Protein AF-A0A939ZEH3-F1 (afdb_monomer_lite)

Structure (mmCIF, N/CA/C/O backbone):
data_AF-A0A939ZEH3-F1
#
_entry.id   AF-A0A939ZEH3-F1
#
loop_
_atom_site.group_PDB
_atom_site.id
_atom_site.type_symbol
_atom_site.label_atom_id
_atom_site.label_alt_id
_atom_site.label_comp_id
_atom_site.label_asym_id
_atom_site.label_entity_id
_atom_site.label_seq_id
_atom_site.pdbx_PDB_ins_code
_atom_site.Cartn_x
_atom_site.Cartn_y
_atom_site.Cartn_z
_atom_site.occupancy
_atom_site.B_iso_or_equiv
_atom_site.auth_seq_id
_atom_site.auth_comp_id
_atom_site.auth_asym_id
_atom_site.auth_atom_id
_atom_site.pdbx_PDB_model_num
ATOM 1 N N . MET A 1 1 ? 41.934 -4.213 -65.163 1.00 42.97 1 MET A N 1
ATOM 2 C CA . MET A 1 1 ? 42.102 -3.351 -63.973 1.00 42.97 1 MET A CA 1
ATOM 3 C C . MET A 1 1 ? 40.749 -3.284 -63.272 1.00 42.97 1 MET A C 1
ATOM 5 O O . MET A 1 1 ? 39.891 -2.511 -63.669 1.00 42.97 1 MET A O 1
ATOM 9 N N . THR A 1 2 ? 40.504 -4.203 -62.340 1.00 50.06 2 THR A N 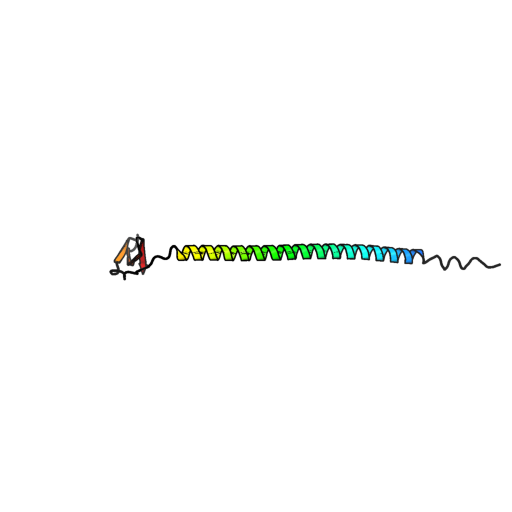1
ATOM 10 C CA . THR A 1 2 ? 39.184 -4.502 -61.755 1.00 50.06 2 THR A CA 1
ATOM 11 C C . THR A 1 2 ? 39.299 -4.454 -60.237 1.00 50.06 2 THR A C 1
ATOM 13 O O . THR A 1 2 ? 39.577 -5.458 -59.596 1.00 50.06 2 THR A O 1
ATOM 16 N N . VAL A 1 3 ? 39.127 -3.263 -59.664 1.00 57.97 3 VAL A N 1
ATOM 17 C CA . VAL A 1 3 ? 39.079 -3.052 -58.209 1.00 57.97 3 VAL A CA 1
ATOM 18 C C . VAL A 1 3 ? 38.045 -1.963 -57.921 1.00 57.97 3 VAL A C 1
ATOM 20 O O . VAL A 1 3 ? 38.432 -0.834 -57.665 1.00 57.97 3 VAL A O 1
ATOM 23 N N . LYS A 1 4 ? 36.739 -2.249 -58.059 1.00 57.81 4 LYS A N 1
ATOM 24 C CA . LYS A 1 4 ? 35.650 -1.333 -57.628 1.00 57.81 4 LYS A CA 1
ATOM 25 C C . LYS A 1 4 ? 34.324 -2.030 -57.260 1.00 57.81 4 LYS A C 1
ATOM 27 O O . LYS A 1 4 ? 33.271 -1.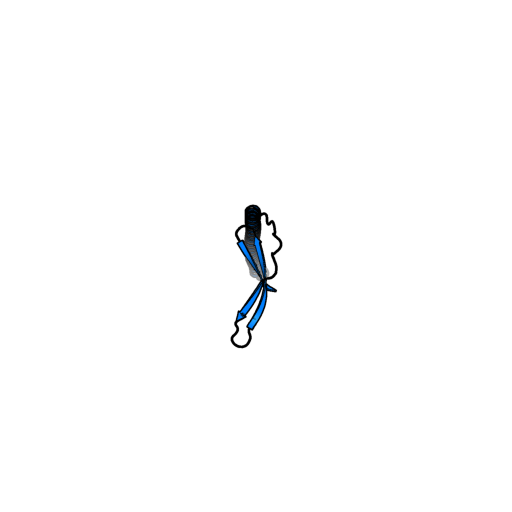415 -57.373 1.00 57.81 4 LYS A O 1
ATOM 32 N N . THR A 1 5 ? 34.335 -3.294 -56.827 1.00 58.56 5 THR A N 1
ATOM 33 C CA . THR A 1 5 ? 33.067 -4.013 -56.544 1.00 58.56 5 THR A CA 1
ATOM 34 C C . THR A 1 5 ? 32.948 -4.560 -55.119 1.00 58.56 5 THR A C 1
ATOM 36 O O . THR A 1 5 ? 31.861 -4.964 -54.724 1.00 58.56 5 THR A O 1
ATOM 39 N N . TYR A 1 6 ? 34.009 -4.524 -54.308 1.00 55.19 6 TYR A N 1
ATOM 40 C CA . TYR A 1 6 ? 33.976 -5.087 -52.950 1.00 55.19 6 TYR A CA 1
ATOM 41 C C . TYR A 1 6 ? 33.487 -4.114 -51.865 1.00 55.19 6 TYR A C 1
ATOM 43 O O . TYR A 1 6 ? 32.969 -4.567 -50.849 1.00 55.19 6 TYR A O 1
ATOM 51 N N . ASP A 1 7 ? 33.550 -2.798 -52.088 1.00 56.66 7 ASP A N 1
ATOM 52 C CA . ASP A 1 7 ? 33.141 -1.820 -51.064 1.00 56.66 7 ASP A CA 1
ATOM 53 C C . ASP A 1 7 ? 31.620 -1.712 -50.895 1.00 56.66 7 ASP A C 1
ATOM 55 O O . ASP A 1 7 ? 31.136 -1.335 -49.831 1.00 56.66 7 ASP A O 1
ATOM 59 N N . LYS A 1 8 ? 30.839 -2.070 -51.922 1.00 54.94 8 LYS A N 1
ATOM 60 C CA . LYS A 1 8 ? 29.379 -1.906 -51.888 1.00 54.94 8 LYS A CA 1
ATOM 61 C C . LYS A 1 8 ? 28.667 -3.014 -51.101 1.00 54.94 8 LYS A C 1
ATOM 63 O O . LYS A 1 8 ? 27.621 -2.765 -50.526 1.00 54.94 8 LYS A O 1
ATOM 68 N N . PHE A 1 9 ? 29.257 -4.208 -51.010 1.00 54.47 9 PHE A N 1
ATOM 69 C CA . PHE A 1 9 ? 28.637 -5.354 -50.328 1.00 54.47 9 PHE A CA 1
ATOM 70 C C . PHE A 1 9 ? 28.845 -5.348 -48.805 1.00 54.47 9 PHE A C 1
ATOM 72 O O . PHE A 1 9 ? 28.049 -5.919 -48.068 1.00 54.47 9 PHE A O 1
ATOM 79 N N . ILE A 1 10 ? 29.902 -4.691 -48.315 1.00 58.53 10 ILE A N 1
ATOM 80 C CA . ILE A 1 10 ? 30.179 -4.576 -46.872 1.00 58.53 10 ILE A CA 1
ATOM 81 C C . ILE A 1 10 ? 29.383 -3.424 -46.230 1.00 58.53 10 ILE A C 1
ATOM 83 O O . ILE A 1 10 ? 29.210 -3.400 -45.011 1.00 58.53 10 ILE A O 1
ATOM 87 N N . ASN A 1 11 ? 28.874 -2.480 -47.027 1.00 57.66 11 ASN A N 1
ATOM 88 C CA . ASN A 1 11 ? 28.342 -1.216 -46.517 1.00 57.66 11 ASN A CA 1
ATOM 89 C C . ASN A 1 11 ? 26.806 -1.128 -46.441 1.00 57.66 11 ASN A C 1
ATOM 91 O O . ASN A 1 11 ? 26.312 -0.211 -45.795 1.00 57.66 11 ASN A O 1
ATOM 95 N N . ASP A 1 12 ? 26.054 -2.062 -47.035 1.00 64.06 12 ASP A N 1
ATOM 96 C CA . ASP A 1 12 ? 24.583 -1.949 -47.101 1.00 64.06 12 ASP A CA 1
ATOM 97 C C . ASP A 1 12 ? 23.856 -2.350 -45.796 1.00 64.06 12 ASP A C 1
ATOM 99 O O . ASP A 1 12 ? 22.813 -1.783 -45.497 1.00 64.06 12 ASP A O 1
ATOM 103 N N . ASN A 1 13 ? 24.428 -3.212 -44.939 1.00 65.62 13 ASN A N 1
ATOM 104 C CA . ASN A 1 13 ? 23.734 -3.702 -43.723 1.00 65.62 13 ASN A CA 1
ATOM 105 C C . ASN A 1 13 ? 24.344 -3.219 -42.391 1.00 65.62 13 ASN A C 1
ATOM 107 O O . ASN A 1 13 ? 23.830 -3.511 -41.307 1.00 65.62 13 ASN A O 1
ATOM 111 N N . ARG A 1 14 ? 25.464 -2.485 -42.434 1.00 64.06 14 ARG A N 1
ATOM 112 C CA . ARG A 1 14 ? 26.151 -1.999 -41.220 1.00 64.06 14 ARG A CA 1
ATOM 113 C C . ARG A 1 14 ? 25.362 -0.915 -40.483 1.00 64.06 14 ARG A C 1
ATOM 115 O O . ARG A 1 14 ? 25.462 -0.821 -39.265 1.00 64.06 14 ARG A O 1
ATOM 122 N N . GLY A 1 15 ? 24.588 -0.109 -41.211 1.00 62.69 15 GLY A N 1
ATOM 123 C CA . GLY A 1 15 ? 23.726 0.917 -40.621 1.00 62.69 15 GLY A CA 1
ATOM 124 C C . GLY A 1 15 ? 22.499 0.325 -39.927 1.00 62.69 15 GLY A C 1
ATOM 125 O O . GLY A 1 15 ? 22.183 0.718 -38.811 1.00 62.69 15 GLY A O 1
ATOM 126 N N . GLU A 1 16 ? 21.854 -0.663 -40.550 1.00 74.38 16 GLU A N 1
ATOM 127 C CA . GLU A 1 16 ? 20.654 -1.330 -40.024 1.00 74.38 16 GLU A CA 1
ATOM 128 C C . GLU A 1 16 ? 20.944 -2.114 -38.734 1.00 74.38 16 GLU A C 1
ATOM 130 O O . GLU A 1 16 ? 20.258 -1.937 -37.730 1.00 74.38 16 GLU A O 1
ATOM 135 N N . THR A 1 17 ? 22.034 -2.885 -38.715 1.00 80.56 17 THR A N 1
ATOM 136 C CA . THR A 1 17 ? 22.457 -3.655 -37.529 1.00 80.56 17 THR A CA 1
ATOM 137 C C . THR A 1 17 ? 22.880 -2.769 -36.354 1.00 80.56 17 THR A C 1
ATOM 139 O O . THR A 1 17 ? 22.602 -3.094 -35.202 1.00 80.56 17 THR A O 1
ATOM 142 N N . LEU A 1 18 ? 23.518 -1.621 -36.612 1.00 84.06 18 LEU A N 1
ATOM 143 C CA . LEU A 1 18 ? 23.874 -0.666 -35.557 1.00 84.06 18 LEU A CA 1
ATOM 144 C C . LEU A 1 18 ? 22.620 -0.025 -34.947 1.00 84.06 18 LEU A C 1
ATOM 146 O O . LEU A 1 18 ? 22.515 0.078 -33.724 1.00 84.06 18 LEU A O 1
ATOM 150 N N . VAL A 1 19 ? 21.658 0.365 -35.787 1.00 88.19 19 VAL A N 1
ATOM 151 C CA . VAL A 1 19 ? 20.384 0.947 -35.339 1.00 88.19 19 VAL A CA 1
ATOM 152 C C . VAL A 1 19 ? 19.583 -0.056 -34.509 1.00 88.19 19 VAL A C 1
ATOM 154 O O . VAL A 1 19 ? 19.083 0.313 -33.449 1.00 88.19 19 VAL A O 1
ATOM 157 N N . GLU A 1 20 ? 19.510 -1.319 -34.926 1.00 87.06 20 GLU A N 1
ATOM 158 C CA . GLU A 1 20 ? 18.818 -2.370 -34.171 1.00 87.06 20 GLU A CA 1
ATOM 159 C C . GLU A 1 20 ? 19.400 -2.538 -32.759 1.00 87.06 20 GLU A C 1
ATOM 161 O O . GLU A 1 20 ? 18.660 -2.540 -31.773 1.00 87.06 20 GLU A O 1
ATOM 166 N N . VAL A 1 21 ? 20.731 -2.582 -32.640 1.00 90.69 21 VAL A N 1
ATOM 167 C CA . VAL A 1 21 ? 21.413 -2.687 -31.341 1.00 90.69 21 VAL A CA 1
ATOM 168 C C . VAL A 1 21 ? 21.139 -1.462 -30.467 1.00 90.69 21 VAL A C 1
ATOM 170 O O . VAL A 1 21 ? 20.895 -1.606 -29.267 1.00 90.69 21 VAL A O 1
ATOM 173 N N . MET A 1 22 ? 21.128 -0.258 -31.046 1.00 92.88 22 MET A N 1
ATOM 174 C CA . MET A 1 22 ? 20.788 0.961 -30.306 1.00 92.88 22 MET A CA 1
ATOM 175 C C . MET A 1 22 ? 19.344 0.938 -29.798 1.00 92.88 22 MET A C 1
ATOM 177 O O . MET A 1 22 ? 19.100 1.259 -28.634 1.00 92.88 22 MET A O 1
ATOM 181 N N . VAL A 1 23 ? 18.392 0.531 -30.641 1.00 94.00 23 VAL A N 1
ATOM 182 C CA . VAL A 1 23 ? 16.976 0.425 -30.260 1.00 94.00 23 VAL A CA 1
ATOM 183 C C . VAL A 1 23 ? 16.798 -0.616 -29.158 1.00 94.00 23 VAL A C 1
ATOM 185 O O . VAL A 1 23 ? 16.144 -0.327 -28.155 1.00 94.00 23 VAL A O 1
ATOM 188 N N . ALA A 1 24 ? 17.434 -1.782 -29.282 1.00 93.69 24 ALA A N 1
ATOM 189 C CA . ALA A 1 24 ? 17.403 -2.816 -28.253 1.00 93.69 24 ALA A CA 1
ATOM 190 C C . ALA A 1 24 ? 17.922 -2.295 -26.902 1.00 93.69 24 ALA A C 1
ATOM 192 O O . ALA A 1 24 ? 17.322 -2.566 -25.862 1.00 93.69 24 ALA A O 1
ATOM 193 N N . PHE A 1 25 ? 18.986 -1.487 -26.909 1.00 95.25 25 PHE A N 1
ATOM 194 C CA . PHE A 1 25 ? 19.544 -0.899 -25.690 1.00 95.25 25 PHE A CA 1
ATOM 195 C C . PHE A 1 25 ? 18.617 0.141 -25.049 1.00 95.25 25 PHE A C 1
ATOM 197 O O . PHE A 1 25 ? 18.470 0.168 -23.826 1.00 95.25 25 PHE A O 1
ATOM 204 N N . ILE A 1 26 ? 17.960 0.975 -25.859 1.00 95.94 26 ILE A N 1
ATOM 205 C CA . ILE A 1 26 ? 16.988 1.964 -25.373 1.00 95.94 26 ILE A CA 1
ATOM 206 C C . ILE A 1 26 ? 15.784 1.258 -24.746 1.00 95.94 26 ILE A C 1
ATOM 208 O O . ILE A 1 26 ? 15.379 1.601 -23.635 1.00 95.94 26 ILE A O 1
ATOM 212 N N . VAL A 1 27 ? 15.241 0.239 -25.418 1.00 96.12 27 VAL A N 1
ATOM 213 C CA . VAL A 1 27 ? 14.127 -0.559 -24.887 1.00 96.12 27 VAL A CA 1
ATOM 214 C C . VAL A 1 27 ? 14.537 -1.241 -23.583 1.00 96.12 27 VAL A C 1
ATOM 216 O O . VAL A 1 27 ? 13.792 -1.184 -22.606 1.00 96.12 27 VAL A O 1
ATOM 219 N N . LEU A 1 28 ? 15.745 -1.809 -23.523 1.00 95.81 28 LEU A N 1
ATOM 220 C CA . LEU A 1 28 ? 16.275 -2.414 -22.302 1.00 95.81 28 LEU A CA 1
ATOM 221 C C . LEU A 1 28 ? 16.359 -1.399 -21.153 1.00 95.81 28 LEU A C 1
ATOM 223 O O . LEU A 1 28 ? 15.907 -1.695 -20.048 1.00 95.81 28 LEU A O 1
ATOM 227 N N . MET A 1 29 ? 16.881 -0.194 -21.400 1.00 96.06 29 MET A N 1
ATOM 228 C CA . MET A 1 29 ? 16.951 0.860 -20.381 1.00 96.06 29 MET A CA 1
ATOM 229 C C . MET A 1 29 ? 15.566 1.272 -19.873 1.00 96.06 29 MET A C 1
ATOM 231 O O . MET A 1 29 ? 15.387 1.441 -18.666 1.00 96.06 29 MET A O 1
ATOM 235 N N . ILE A 1 30 ? 14.580 1.389 -20.765 1.00 96.25 30 ILE A N 1
ATOM 236 C CA . ILE A 1 30 ? 13.197 1.706 -20.384 1.00 96.25 30 ILE A CA 1
ATOM 237 C C . ILE A 1 30 ? 12.625 0.601 -19.490 1.00 96.25 30 ILE A C 1
ATOM 239 O O . ILE A 1 30 ? 12.053 0.900 -18.441 1.00 96.25 30 ILE A O 1
ATOM 243 N N . VAL A 1 31 ? 12.822 -0.670 -19.853 1.00 96.50 31 VAL A N 1
ATOM 244 C CA . VAL A 1 31 ? 12.350 -1.813 -19.054 1.00 96.50 31 VAL A CA 1
ATOM 245 C C . VAL A 1 31 ? 13.003 -1.828 -17.671 1.00 96.50 31 VAL A C 1
ATOM 247 O O . VAL A 1 31 ? 12.306 -2.009 -16.673 1.00 96.50 31 VAL A O 1
ATOM 250 N N . VAL A 1 32 ? 14.313 -1.581 -17.581 1.00 96.12 32 VAL A N 1
ATOM 251 C CA . VAL A 1 32 ? 15.029 -1.507 -16.294 1.00 96.12 32 VAL A CA 1
ATOM 252 C C . VAL A 1 32 ? 14.500 -0.359 -15.428 1.00 96.12 32 VAL A C 1
ATOM 254 O O . VAL A 1 32 ? 14.279 -0.542 -14.227 1.00 96.12 32 VAL A O 1
ATOM 257 N N . ALA A 1 33 ? 14.243 0.809 -16.022 1.00 95.50 33 ALA A N 1
ATOM 258 C CA . ALA A 1 33 ? 13.675 1.951 -15.308 1.00 95.50 33 ALA A CA 1
ATOM 259 C C . ALA A 1 33 ? 12.260 1.652 -14.785 1.00 95.50 33 ALA A C 1
ATOM 261 O O . ALA A 1 33 ? 11.957 1.945 -13.627 1.00 95.50 33 ALA A O 1
ATOM 262 N N . MET A 1 34 ? 11.417 1.008 -15.601 1.00 95.31 34 MET A N 1
ATOM 263 C CA . MET A 1 34 ? 10.078 0.572 -15.192 1.00 95.31 34 MET A CA 1
ATOM 264 C C . MET A 1 34 ? 10.132 -0.445 -14.051 1.00 95.31 34 MET A C 1
ATOM 266 O O . MET A 1 34 ? 9.409 -0.289 -13.068 1.00 95.31 34 MET A O 1
ATOM 270 N N . PHE A 1 35 ? 11.016 -1.444 -14.138 1.00 95.19 35 PHE A N 1
ATOM 271 C CA . PHE A 1 35 ? 11.211 -2.424 -13.066 1.00 95.19 35 PHE A CA 1
ATOM 272 C C . PHE A 1 35 ? 11.635 -1.755 -11.760 1.00 95.19 35 PHE A C 1
ATOM 274 O O . PHE A 1 35 ? 11.046 -2.028 -10.718 1.00 95.19 35 PHE A O 1
ATOM 281 N N . THR A 1 36 ? 12.596 -0.833 -11.826 1.00 92.31 36 THR A N 1
ATOM 282 C CA . THR A 1 36 ? 13.081 -0.094 -10.651 1.00 92.31 36 THR A CA 1
ATOM 283 C C . THR A 1 36 ? 11.968 0.748 -10.016 1.00 92.31 36 THR A C 1
ATOM 285 O O . THR A 1 36 ? 11.810 0.771 -8.794 1.00 92.31 36 THR A O 1
ATOM 288 N N . GLY A 1 37 ? 11.149 1.417 -10.834 1.00 89.06 37 GLY A N 1
ATOM 289 C CA . GLY A 1 37 ? 9.982 2.158 -10.353 1.00 89.06 37 GLY A CA 1
ATOM 290 C C . GLY A 1 37 ? 8.951 1.250 -9.677 1.00 89.06 37 GLY A C 1
ATOM 291 O O . GLY A 1 37 ? 8.485 1.555 -8.578 1.00 89.06 37 GLY A O 1
ATOM 292 N N . ALA A 1 38 ? 8.646 0.105 -10.292 1.00 91.12 38 ALA A N 1
ATOM 293 C CA . ALA A 1 38 ? 7.692 -0.867 -9.766 1.00 91.12 38 ALA A CA 1
ATOM 294 C C . ALA A 1 38 ? 8.151 -1.474 -8.431 1.00 91.12 38 ALA A C 1
ATOM 296 O O . ALA A 1 38 ? 7.350 -1.568 -7.500 1.00 91.12 38 ALA A O 1
ATOM 297 N N . THR A 1 39 ? 9.433 -1.833 -8.299 1.00 90.69 39 THR A N 1
ATOM 298 C CA . THR A 1 39 ? 9.981 -2.370 -7.042 1.00 90.69 39 THR A CA 1
ATOM 299 C C . THR A 1 39 ? 9.935 -1.341 -5.920 1.00 90.69 39 THR A C 1
ATOM 301 O O . THR A 1 39 ? 9.572 -1.681 -4.796 1.00 90.69 39 THR A O 1
ATOM 304 N N . ASN A 1 40 ? 10.246 -0.077 -6.217 1.00 88.12 40 ASN A N 1
ATOM 305 C CA . ASN A 1 40 ? 10.210 0.993 -5.220 1.00 88.12 40 ASN A CA 1
ATOM 306 C C . ASN A 1 40 ? 8.778 1.285 -4.760 1.00 88.12 40 ASN A C 1
ATOM 308 O O . ASN A 1 40 ? 8.537 1.423 -3.561 1.00 88.12 40 ASN A O 1
ATOM 312 N N . PHE A 1 41 ? 7.825 1.318 -5.694 1.00 87.56 41 PHE A N 1
ATOM 313 C CA . PHE A 1 41 ? 6.408 1.474 -5.376 1.00 87.56 41 PHE A CA 1
ATOM 314 C C . PHE A 1 41 ? 5.890 0.311 -4.523 1.00 87.56 41 PHE A C 1
ATOM 316 O O . PHE A 1 41 ? 5.337 0.543 -3.452 1.00 87.56 41 PHE A O 1
ATOM 323 N N . ALA A 1 42 ? 6.138 -0.935 -4.942 1.00 82.75 42 ALA A N 1
ATOM 324 C CA . ALA A 1 42 ? 5.716 -2.118 -4.194 1.00 82.75 42 ALA A CA 1
ATOM 325 C C . ALA A 1 42 ? 6.313 -2.145 -2.778 1.00 82.75 42 ALA A C 1
ATOM 327 O O . ALA A 1 42 ? 5.602 -2.423 -1.815 1.00 82.75 42 ALA A O 1
ATOM 328 N N . SER A 1 43 ? 7.595 -1.798 -2.638 1.00 85.00 43 SER A N 1
ATOM 329 C CA . SER A 1 43 ? 8.273 -1.737 -1.341 1.00 85.00 43 SER A CA 1
ATOM 330 C C . SER A 1 43 ? 7.669 -0.661 -0.428 1.00 85.00 43 SER A C 1
ATOM 332 O O . SER A 1 43 ? 7.371 -0.929 0.735 1.00 85.00 43 SER A O 1
ATOM 334 N N . ALA A 1 44 ? 7.381 0.532 -0.962 1.00 80.44 44 ALA A N 1
ATOM 335 C CA . ALA A 1 44 ? 6.702 1.590 -0.214 1.00 80.44 44 ALA A CA 1
ATOM 336 C C . ALA A 1 44 ? 5.281 1.180 0.213 1.00 80.44 44 ALA A C 1
ATOM 338 O O . ALA A 1 44 ? 4.894 1.397 1.361 1.00 80.44 44 ALA A O 1
ATOM 339 N N . THR A 1 45 ? 4.517 0.535 -0.674 1.00 79.69 45 THR A N 1
ATOM 340 C CA . THR A 1 45 ? 3.175 0.027 -0.354 1.00 79.69 45 THR A CA 1
ATOM 341 C C . THR A 1 45 ? 3.215 -1.039 0.739 1.00 79.69 45 THR A C 1
ATOM 343 O O . THR A 1 45 ? 2.385 -1.002 1.647 1.00 79.69 45 THR A O 1
ATOM 346 N N . ILE A 1 46 ? 4.179 -1.963 0.696 1.00 79.25 46 ILE A N 1
ATOM 347 C CA . ILE A 1 46 ? 4.345 -3.001 1.724 1.00 79.25 46 ILE A CA 1
ATOM 348 C C . ILE A 1 46 ? 4.705 -2.372 3.070 1.00 79.25 46 ILE A C 1
ATOM 350 O O . ILE A 1 46 ? 4.064 -2.692 4.069 1.00 79.25 46 ILE A O 1
ATOM 354 N N . ASN A 1 47 ? 5.666 -1.447 3.098 1.00 77.88 47 ASN A N 1
ATOM 355 C CA . ASN A 1 47 ? 6.077 -0.779 4.334 1.00 77.88 47 ASN A CA 1
ATOM 356 C C . ASN A 1 47 ? 4.910 -0.016 4.972 1.00 77.88 47 ASN A C 1
ATOM 358 O O . ASN A 1 47 ? 4.640 -0.202 6.156 1.00 77.88 47 ASN A O 1
ATOM 362 N N . ASN A 1 48 ? 4.151 0.741 4.176 1.00 75.94 48 ASN A N 1
ATOM 363 C CA . ASN A 1 48 ? 2.955 1.436 4.659 1.00 75.94 48 ASN A CA 1
ATOM 364 C C . ASN A 1 48 ? 1.867 0.459 5.136 1.00 75.94 48 ASN A C 1
ATOM 366 O O . ASN A 1 48 ? 1.174 0.729 6.110 1.00 75.94 48 ASN A O 1
ATOM 370 N N . SER A 1 49 ? 1.718 -0.695 4.478 1.00 66.06 49 SER A N 1
ATOM 371 C CA . SER A 1 49 ? 0.741 -1.717 4.884 1.00 66.06 49 SER A CA 1
ATOM 372 C C . SER A 1 49 ? 1.119 -2.392 6.204 1.00 66.06 49 SER A C 1
ATOM 374 O O . SER A 1 49 ? 0.241 -2.739 6.992 1.00 66.06 49 SER A O 1
ATOM 376 N N . ILE A 1 50 ? 2.415 -2.595 6.449 1.00 77.75 50 ILE A N 1
ATOM 377 C CA . ILE A 1 50 ? 2.921 -3.137 7.715 1.00 77.75 50 ILE A CA 1
ATOM 378 C C . ILE A 1 50 ? 2.710 -2.124 8.841 1.00 77.75 50 ILE A C 1
ATOM 380 O O . ILE A 1 50 ? 2.259 -2.516 9.915 1.00 77.75 50 ILE A O 1
ATOM 384 N N . ASP A 1 51 ? 2.981 -0.845 8.582 1.00 77.25 51 ASP A N 1
ATOM 385 C CA . ASP A 1 51 ? 2.803 0.227 9.563 1.00 77.25 51 ASP A CA 1
ATOM 386 C C . ASP A 1 51 ? 1.332 0.366 9.978 1.00 77.25 51 ASP A C 1
ATOM 388 O O . ASP A 1 51 ? 1.013 0.255 11.157 1.00 77.25 51 ASP A O 1
ATOM 392 N N . ILE A 1 52 ? 0.408 0.428 9.008 1.00 71.19 52 ILE A N 1
ATOM 393 C CA . ILE A 1 52 ? -1.039 0.499 9.282 1.00 71.19 52 ILE A CA 1
ATOM 394 C C . ILE A 1 52 ? -1.522 -0.702 10.105 1.00 71.19 52 ILE A C 1
ATOM 396 O O . ILE A 1 52 ? -2.308 -0.532 11.035 1.00 71.19 52 ILE A O 1
ATOM 400 N N . ARG A 1 53 ? -1.066 -1.921 9.783 1.00 69.19 53 ARG A N 1
ATOM 401 C CA . ARG A 1 53 ? -1.444 -3.119 10.554 1.00 69.19 53 ARG A CA 1
ATOM 402 C C . ARG A 1 53 ? -0.940 -3.041 11.986 1.00 69.19 53 ARG A C 1
ATOM 404 O O . ARG A 1 53 ? -1.689 -3.344 12.904 1.00 69.19 53 ARG A O 1
ATOM 411 N N . ARG A 1 54 ? 0.306 -2.611 12.170 1.00 75.50 54 ARG A N 1
ATOM 412 C CA . ARG A 1 54 ? 0.901 -2.480 13.494 1.00 75.50 54 ARG A CA 1
ATOM 413 C C . ARG A 1 54 ? 0.185 -1.420 14.329 1.00 75.50 54 ARG A C 1
ATOM 415 O O . ARG A 1 54 ? -0.144 -1.698 15.476 1.00 75.50 54 ARG A O 1
ATOM 422 N N . THR A 1 55 ? -0.091 -0.248 13.760 1.00 77.69 55 THR A N 1
ATOM 423 C CA . THR A 1 55 ? -0.833 0.813 14.455 1.00 77.69 55 THR A CA 1
ATOM 424 C C . THR A 1 55 ? -2.239 0.350 14.828 1.00 77.69 55 THR A C 1
ATOM 426 O O . THR A 1 55 ? -2.662 0.559 15.959 1.00 77.69 55 THR A O 1
ATOM 429 N N . ALA A 1 56 ? -2.940 -0.343 13.924 1.00 71.44 56 ALA A N 1
ATOM 430 C CA . ALA A 1 56 ? -4.261 -0.888 14.221 1.00 71.44 56 ALA A CA 1
ATOM 431 C C . ALA A 1 56 ? -4.216 -1.903 15.377 1.00 71.44 56 ALA A C 1
ATOM 433 O O . ALA A 1 56 ? -5.025 -1.812 16.297 1.00 71.44 56 ALA A O 1
ATOM 434 N N . ASP A 1 57 ? -3.258 -2.834 15.368 1.00 78.56 57 ASP A N 1
ATOM 435 C CA . ASP A 1 57 ? -3.106 -3.823 16.442 1.00 78.56 57 ASP A CA 1
ATOM 436 C C . ASP A 1 57 ? -2.778 -3.154 17.796 1.00 78.56 57 ASP A C 1
ATOM 438 O O . ASP A 1 57 ? -3.336 -3.536 18.828 1.00 78.56 57 ASP A O 1
ATOM 442 N N . GLU A 1 58 ? -1.926 -2.121 17.798 1.00 79.75 58 GLU A N 1
ATOM 443 C CA . GLU A 1 58 ? -1.591 -1.336 18.996 1.00 79.75 58 GLU A CA 1
ATOM 444 C C . GLU A 1 58 ? -2.812 -0.560 19.538 1.00 79.75 58 GLU A C 1
ATOM 446 O O . GLU A 1 58 ? -3.057 -0.556 20.747 1.00 79.75 58 GLU A O 1
ATOM 451 N N . GLU A 1 59 ? -3.628 0.045 18.669 1.00 75.31 59 GLU A N 1
ATOM 452 C CA . GLU A 1 59 ? -4.865 0.737 19.063 1.00 75.31 59 GLU A CA 1
ATOM 453 C C . GLU A 1 59 ? -5.911 -0.219 19.661 1.00 75.31 59 GLU A C 1
ATOM 455 O O . GLU A 1 59 ? -6.538 0.105 20.675 1.00 75.31 59 GLU A O 1
ATOM 460 N N . TYR A 1 60 ? -6.072 -1.419 19.090 1.00 74.06 60 TYR A N 1
ATOM 461 C CA . TYR A 1 60 ? -6.994 -2.432 19.615 1.00 74.06 60 TYR A CA 1
ATOM 462 C C . TYR A 1 60 ? -6.591 -2.937 21.004 1.00 74.06 60 TYR A C 1
ATOM 464 O O . TYR A 1 60 ? -7.458 -3.102 21.869 1.00 74.06 60 TYR A O 1
ATOM 472 N N . GLU A 1 61 ? -5.301 -3.185 21.239 1.00 78.38 61 GLU A N 1
ATOM 473 C CA . GLU A 1 61 ? -4.828 -3.620 22.559 1.00 78.38 61 GLU A CA 1
ATOM 474 C C . GLU A 1 61 ? -4.967 -2.507 23.604 1.00 78.38 61 GLU A C 1
ATOM 476 O O . GLU A 1 61 ? -5.462 -2.771 24.703 1.00 78.38 61 GLU A O 1
ATOM 481 N N . ASN A 1 62 ? -4.656 -1.256 23.251 1.00 79.31 62 ASN A N 1
ATOM 482 C CA . ASN A 1 62 ? -4.861 -0.113 24.146 1.00 79.31 62 ASN A CA 1
ATOM 483 C C . ASN A 1 62 ? -6.340 0.046 24.537 1.00 79.31 62 ASN A C 1
ATOM 485 O O . ASN A 1 62 ? -6.662 0.164 25.722 1.00 79.31 62 ASN A O 1
ATOM 489 N N . PHE A 1 63 ? -7.255 -0.046 23.568 1.00 77.19 63 PHE A N 1
ATOM 490 C CA . PHE A 1 63 ? -8.694 0.019 23.832 1.00 77.19 63 PHE A CA 1
ATOM 491 C C . PHE A 1 63 ? -9.182 -1.146 24.710 1.00 77.19 63 PHE A C 1
ATOM 493 O O . PHE A 1 63 ? -9.995 -0.970 25.624 1.00 77.19 63 PHE A O 1
ATOM 500 N N . ARG A 1 64 ? -8.658 -2.358 24.482 1.00 74.19 64 ARG A N 1
ATOM 501 C CA . ARG A 1 64 ? -8.980 -3.532 25.305 1.00 74.19 64 ARG A CA 1
ATOM 502 C C . ARG A 1 64 ? -8.493 -3.367 26.743 1.00 74.19 64 ARG A C 1
ATOM 504 O O . ARG A 1 64 ? -9.211 -3.738 27.679 1.00 74.19 64 ARG A O 1
ATOM 511 N N . GLU A 1 65 ? -7.298 -2.819 26.934 1.00 75.75 65 GLU A N 1
ATOM 512 C CA . GLU A 1 65 ? -6.774 -2.525 28.264 1.00 75.75 65 GLU A CA 1
ATOM 513 C C . GLU A 1 65 ? -7.630 -1.496 29.005 1.00 75.75 65 GLU A C 1
ATOM 515 O O . GLU A 1 65 ? -7.934 -1.714 30.182 1.00 75.75 65 GLU A O 1
ATOM 520 N N . GLU A 1 66 ? -8.050 -0.417 28.344 1.00 70.50 66 GLU A N 1
ATOM 521 C CA . GLU A 1 66 ? -8.924 0.607 28.932 1.00 70.50 66 GLU A CA 1
ATOM 522 C C . GLU A 1 66 ? -10.264 0.022 29.395 1.00 70.50 66 GLU A C 1
ATOM 524 O O . GLU A 1 66 ? -10.634 0.183 30.562 1.00 70.50 66 GLU A O 1
ATOM 529 N N . LEU A 1 67 ? -10.929 -0.774 28.551 1.00 67.44 67 LEU A N 1
ATOM 530 C CA . LEU A 1 67 ? -12.161 -1.483 28.924 1.00 67.44 67 LEU A CA 1
ATOM 531 C C . LEU A 1 67 ? -11.952 -2.441 30.104 1.00 67.44 67 LEU A C 1
ATOM 533 O O . LEU A 1 67 ? -12.816 -2.583 30.974 1.00 67.44 67 LEU A O 1
ATOM 537 N N . SER A 1 68 ? -10.803 -3.119 30.159 1.00 63.19 68 SER A N 1
ATOM 538 C CA . SER A 1 68 ? -10.483 -4.021 31.270 1.00 63.19 68 SER A CA 1
ATOM 539 C C . SER A 1 68 ? -10.258 -3.268 32.589 1.00 63.19 68 SER A C 1
ATOM 541 O O . SER A 1 68 ? -10.622 -3.776 33.657 1.00 63.19 68 SER A O 1
ATOM 543 N N . LYS A 1 69 ? -9.696 -2.053 32.519 1.00 62.19 69 LYS A N 1
ATOM 544 C CA . LYS A 1 69 ? -9.471 -1.171 33.670 1.00 62.19 69 LYS A CA 1
ATOM 545 C C . LYS A 1 69 ? -10.800 -0.615 34.180 1.00 62.19 69 LYS A C 1
ATOM 547 O O . LYS A 1 69 ? -11.061 -0.752 35.374 1.00 62.19 69 LYS A O 1
ATOM 552 N N . GLU A 1 70 ? -11.677 -0.124 33.300 1.00 57.28 70 GLU A N 1
ATOM 553 C CA . GLU A 1 70 ? -13.030 0.322 33.681 1.00 57.28 70 GLU A CA 1
ATOM 554 C C . GLU A 1 70 ? -13.872 -0.799 34.301 1.00 57.28 70 GLU A C 1
ATOM 556 O O . GLU A 1 70 ? -14.561 -0.600 35.306 1.00 57.28 70 GLU A O 1
ATOM 561 N N . LYS A 1 71 ? -13.797 -2.014 33.747 1.00 52.75 71 LYS A N 1
ATOM 562 C CA . LYS A 1 71 ? -14.557 -3.155 34.274 1.00 52.75 71 LYS A CA 1
ATOM 563 C C . LYS A 1 71 ? -14.093 -3.574 35.674 1.00 52.75 71 LYS A C 1
ATOM 565 O O . LYS A 1 71 ? -14.894 -4.097 36.447 1.00 52.75 71 LYS A O 1
ATOM 570 N N . LYS A 1 72 ? -12.820 -3.347 36.023 1.00 52.53 72 LYS A N 1
ATOM 571 C CA . LYS A 1 72 ? -12.278 -3.637 37.362 1.00 52.53 72 LYS A CA 1
ATOM 572 C C . LYS A 1 72 ? -12.649 -2.585 38.407 1.00 52.53 72 LYS A C 1
ATOM 574 O O . LYS A 1 72 ? -12.788 -2.949 39.571 1.00 52.53 72 LYS A O 1
ATOM 579 N N . THR A 1 73 ? -12.813 -1.321 38.025 1.00 49.75 73 THR A N 1
ATOM 580 C CA . THR A 1 73 ? -13.154 -0.235 38.960 1.00 49.75 73 THR A CA 1
ATOM 581 C C . THR A 1 73 ? -14.656 -0.090 39.197 1.00 49.75 73 THR A C 1
ATOM 583 O O . THR A 1 73 ? -15.047 0.285 40.299 1.00 49.75 73 TH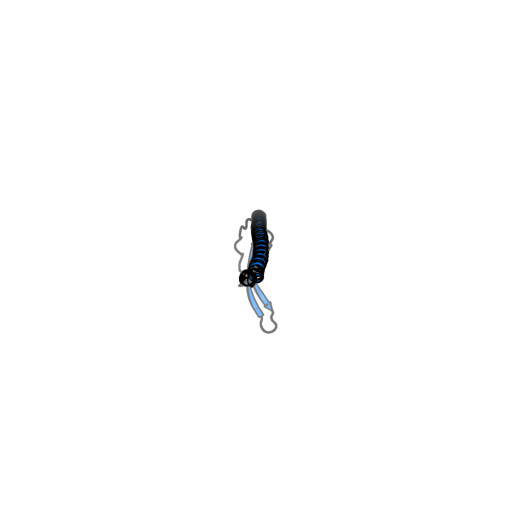R A O 1
ATOM 586 N N . ASN A 1 74 ? -15.498 -0.455 38.225 1.00 45.41 74 ASN A N 1
ATOM 587 C CA . ASN A 1 74 ? -16.954 -0.291 38.311 1.00 45.41 74 ASN A CA 1
ATOM 588 C C . ASN A 1 74 ? -17.733 -1.592 38.543 1.00 45.41 74 ASN A C 1
ATOM 590 O O . ASN A 1 74 ? -18.944 -1.600 38.351 1.00 45.41 74 ASN A O 1
ATOM 594 N N . SER A 1 75 ? -17.088 -2.694 38.944 1.00 40.34 75 SER A N 1
ATOM 595 C CA . SER A 1 75 ? -17.800 -3.935 39.275 1.00 40.34 75 SER A CA 1
ATOM 596 C C . SER A 1 75 ? -18.511 -3.769 40.623 1.00 40.34 75 SER A C 1
ATOM 598 O O . SER A 1 75 ? -17.856 -3.884 41.664 1.00 40.34 75 SER A O 1
ATOM 600 N N . PRO A 1 76 ? -19.834 -3.513 40.668 1.00 48.06 76 PRO A N 1
ATOM 601 C CA . PRO A 1 76 ? -20.529 -3.421 41.935 1.00 48.06 76 PRO A CA 1
ATOM 602 C C . PRO A 1 76 ? -20.575 -4.840 42.495 1.00 48.06 76 PRO A C 1
ATOM 604 O O . PRO A 1 76 ? -20.992 -5.773 41.802 1.00 48.06 76 PRO A O 1
ATOM 607 N N . SER A 1 77 ? -20.138 -5.014 43.740 1.00 45.94 77 SER A N 1
ATOM 608 C CA . SER A 1 77 ? -20.408 -6.236 44.496 1.00 45.94 77 SER A CA 1
ATOM 609 C C . SER A 1 77 ? -21.929 -6.396 44.563 1.00 45.94 77 SER A C 1
ATOM 611 O O . SER A 1 77 ? -22.612 -5.746 45.353 1.00 45.94 77 SER A O 1
ATOM 613 N N . THR A 1 78 ? -22.485 -7.164 43.632 1.00 42.81 78 THR A N 1
ATOM 614 C CA . THR A 1 78 ? -23.924 -7.319 43.456 1.00 42.81 78 THR A CA 1
ATOM 615 C C . THR A 1 78 ? -24.372 -8.420 44.391 1.00 42.81 78 THR A C 1
ATOM 617 O O . THR A 1 78 ? -24.513 -9.580 44.013 1.00 42.81 78 THR A O 1
ATOM 620 N N . THR A 1 79 ? -24.618 -8.056 45.645 1.00 44.00 79 THR A N 1
ATOM 621 C CA . THR A 1 79 ? -25.490 -8.858 46.500 1.00 44.00 79 THR A CA 1
ATOM 622 C C . THR A 1 79 ? -26.894 -8.728 45.916 1.00 44.00 79 THR A C 1
ATOM 624 O O . THR A 1 79 ? -27.630 -7.801 46.250 1.00 44.00 79 THR A O 1
ATOM 627 N N . MET A 1 80 ? -27.246 -9.599 44.967 1.00 46.09 80 MET A N 1
ATOM 628 C CA . MET A 1 80 ? -28.607 -9.675 44.440 1.00 46.09 80 MET A CA 1
ATOM 629 C C . MET A 1 80 ? -29.532 -10.064 45.595 1.00 46.09 80 MET A C 1
ATOM 631 O O . MET A 1 80 ? -29.599 -11.230 45.981 1.00 46.09 80 MET A O 1
ATOM 635 N N . ARG A 1 81 ? -30.237 -9.088 46.178 1.00 48.97 81 ARG A N 1
ATOM 636 C CA . ARG A 1 81 ? -31.384 -9.390 47.036 1.00 48.97 81 ARG A CA 1
ATOM 637 C C . ARG A 1 81 ? -32.472 -9.950 46.128 1.00 48.97 81 ARG A C 1
ATOM 639 O O . ARG A 1 81 ? -32.873 -9.294 45.168 1.00 48.97 81 ARG A O 1
ATOM 646 N N . THR A 1 82 ? -32.893 -11.177 46.411 1.00 53.56 82 THR A N 1
ATOM 647 C CA . THR A 1 82 ? -34.015 -11.848 45.752 1.00 53.56 82 THR A CA 1
ATOM 648 C C . THR A 1 82 ? -35.226 -10.903 45.719 1.00 53.56 82 THR A C 1
ATOM 650 O O . THR A 1 82 ? -35.510 -10.287 46.748 1.00 53.56 82 THR A O 1
ATOM 653 N N . PRO A 1 83 ? -35.914 -10.745 44.573 1.00 58.31 83 PRO A N 1
ATOM 654 C CA . PRO A 1 83 ? -37.017 -9.796 44.441 1.00 58.31 83 PRO A CA 1
ATOM 655 C C . PRO A 1 83 ? -38.139 -10.103 45.445 1.00 58.31 83 PRO A C 1
ATOM 657 O O . PRO A 1 83 ? -38.596 -11.243 45.555 1.00 58.31 83 PRO A O 1
ATOM 660 N N . GLU A 1 84 ? -38.584 -9.078 46.176 1.00 61.47 84 GLU A N 1
ATOM 661 C CA . GLU A 1 84 ? -39.711 -9.144 47.112 1.00 61.47 84 GLU A CA 1
ATOM 662 C C . GLU A 1 84 ? -41.029 -9.095 46.325 1.00 61.47 84 GLU A C 1
ATOM 664 O O . GLU A 1 84 ? -41.609 -8.034 46.149 1.00 61.47 84 GLU A O 1
ATOM 669 N N . ALA A 1 85 ? -41.471 -10.265 45.848 1.00 63.38 85 ALA A N 1
ATOM 670 C CA . ALA A 1 85 ? -42.748 -10.520 45.166 1.00 63.38 85 ALA A CA 1
ATOM 671 C C . ALA A 1 85 ? -42.984 -9.777 43.818 1.00 63.38 85 ALA A C 1
ATOM 673 O O . ALA A 1 85 ? -42.462 -8.690 43.575 1.00 63.38 85 ALA A O 1
ATOM 674 N N . PRO A 1 86 ? -43.748 -10.376 42.882 1.00 71.38 86 PRO A N 1
ATOM 675 C CA . PRO A 1 86 ? -44.140 -9.697 41.648 1.00 71.38 86 PRO A CA 1
ATOM 676 C C . PRO A 1 86 ? -45.137 -8.561 41.926 1.00 71.38 86 PRO A C 1
ATOM 678 O O . PRO A 1 86 ? -46.045 -8.710 42.743 1.00 71.38 86 PRO A O 1
ATOM 681 N N . VAL A 1 87 ? -44.995 -7.450 41.202 1.00 67.69 87 VAL A N 1
ATOM 682 C CA . VAL A 1 87 ? -45.935 -6.320 41.203 1.00 67.69 87 VAL A CA 1
ATOM 683 C C . VAL A 1 87 ? -46.676 -6.300 39.869 1.00 67.69 87 VAL A C 1
ATOM 685 O O . VAL A 1 87 ? -46.046 -6.283 38.812 1.00 67.69 87 VAL A O 1
ATOM 688 N N . THR A 1 88 ? -48.008 -6.290 39.907 1.00 68.38 88 THR A N 1
ATOM 689 C CA . THR A 1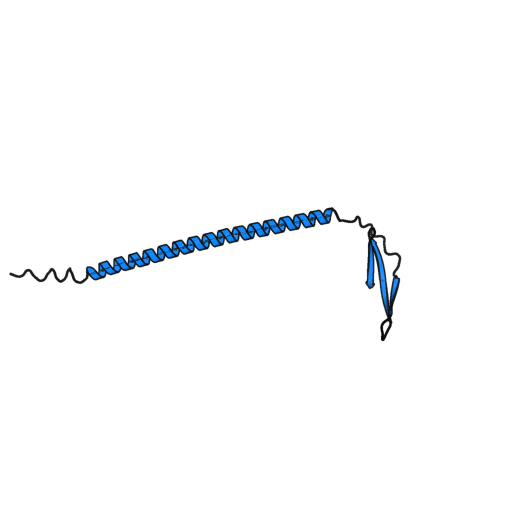 88 ? -48.836 -6.127 38.704 1.00 68.38 88 THR A CA 1
ATOM 690 C C . THR A 1 88 ? -48.948 -4.648 38.357 1.00 68.38 88 THR A C 1
ATOM 692 O O . THR A 1 88 ? -49.355 -3.839 39.193 1.00 68.38 88 THR A O 1
ATOM 695 N N . ILE A 1 89 ? -48.584 -4.294 37.128 1.00 65.31 89 ILE A N 1
ATOM 696 C CA . ILE A 1 89 ? -48.712 -2.944 36.582 1.00 65.31 89 ILE A CA 1
ATOM 697 C C . ILE A 1 89 ? -49.777 -2.987 35.494 1.00 65.31 89 ILE A C 1
ATOM 699 O O . ILE A 1 89 ? -49.611 -3.653 34.474 1.00 65.31 89 ILE A O 1
ATOM 703 N N . THR A 1 90 ? -50.859 -2.253 35.709 1.00 68.62 90 THR A N 1
ATOM 704 C CA . THR A 1 90 ? -51.942 -2.107 34.740 1.00 68.62 90 THR A CA 1
ATOM 705 C C . THR A 1 90 ? -51.621 -0.945 33.805 1.00 68.62 90 THR A C 1
ATOM 707 O O . THR A 1 90 ? -51.533 0.203 34.247 1.00 68.62 90 THR A O 1
ATOM 710 N N . ILE A 1 91 ? -51.434 -1.225 32.512 1.00 68.06 91 ILE A N 1
ATOM 711 C CA . ILE A 1 91 ? -51.286 -0.186 31.489 1.00 68.06 91 ILE A CA 1
ATOM 712 C C . ILE A 1 91 ? -52.682 0.148 30.943 1.00 68.06 91 ILE A C 1
ATOM 714 O O . ILE A 1 91 ? -53.330 -0.716 30.336 1.00 68.06 91 ILE A O 1
ATOM 718 N N . PRO A 1 92 ? -53.179 1.381 31.143 1.00 62.06 92 PRO A N 1
ATOM 719 C CA . PRO A 1 92 ? -54.419 1.817 30.519 1.00 62.06 92 PRO A CA 1
ATOM 720 C C . PRO A 1 92 ? -54.179 2.070 29.022 1.00 62.06 92 PRO A C 1
ATOM 722 O O . PRO A 1 92 ? -53.427 2.968 28.648 1.00 62.06 92 PRO A O 1
ATOM 725 N N . GLY A 1 93 ? -54.805 1.257 28.168 1.00 62.78 93 GLY A N 1
ATOM 726 C CA . GLY A 1 93 ? -54.870 1.448 26.717 1.00 62.78 93 GLY A CA 1
ATOM 727 C C . GLY A 1 93 ? -56.232 1.997 26.285 1.00 62.78 93 GLY A C 1
ATOM 728 O O . GLY A 1 93 ? -57.202 1.907 27.036 1.00 62.78 93 GLY A O 1
ATOM 729 N N . THR A 1 94 ? -56.313 2.567 25.080 1.00 57.53 94 THR A N 1
ATOM 730 C CA . THR A 1 94 ? -57.548 3.167 24.539 1.00 57.53 94 THR A CA 1
ATOM 731 C C . THR A 1 94 ? -58.663 2.154 24.280 1.00 57.53 94 THR A C 1
ATOM 733 O O . THR A 1 94 ? -59.826 2.526 24.389 1.00 57.53 94 THR A O 1
ATOM 736 N N . ASP A 1 95 ? -58.320 0.890 24.006 1.00 64.25 95 ASP A N 1
ATOM 737 C CA . ASP A 1 95 ? -59.295 -0.147 23.632 1.00 64.25 95 ASP A CA 1
ATOM 738 C C . ASP A 1 95 ? -59.366 -1.314 24.635 1.00 64.25 95 ASP A C 1
ATOM 740 O O . ASP A 1 95 ? -60.445 -1.845 24.889 1.00 64.25 95 ASP A O 1
ATOM 744 N N . THR A 1 96 ? -58.252 -1.677 25.278 1.00 61.41 96 THR A N 1
ATOM 745 C CA . THR A 1 96 ? -58.205 -2.656 26.378 1.00 61.41 96 THR A CA 1
ATOM 746 C C . THR A 1 96 ? -57.047 -2.350 27.321 1.00 61.41 96 THR A C 1
ATOM 748 O O . THR A 1 96 ? -55.964 -1.956 26.887 1.00 61.41 96 THR A O 1
ATOM 751 N N . SER A 1 97 ? -57.264 -2.542 28.623 1.00 67.00 97 SER A N 1
ATOM 752 C CA . SER A 1 97 ? -56.189 -2.466 29.612 1.00 67.00 97 SER A CA 1
ATOM 753 C C . SER A 1 97 ? -55.411 -3.780 29.648 1.00 67.00 97 SER A C 1
ATOM 755 O O . SER A 1 97 ? -56.010 -4.855 29.597 1.00 67.00 97 SER A O 1
ATOM 757 N N . HIS A 1 98 ? -54.084 -3.684 29.714 1.00 67.62 98 HIS A N 1
ATOM 758 C CA . HIS A 1 98 ? -53.191 -4.835 29.786 1.00 67.62 98 HIS A CA 1
ATOM 759 C C . HIS A 1 98 ? -52.472 -4.850 31.132 1.00 67.62 98 HIS A C 1
ATOM 761 O O . HIS A 1 98 ? -51.802 -3.880 31.491 1.00 67.62 98 HIS A O 1
ATOM 767 N N . ASP A 1 99 ? -52.595 -5.961 31.851 1.00 75.69 99 ASP A N 1
ATOM 768 C CA . ASP A 1 99 ? -51.841 -6.206 33.075 1.00 75.69 99 ASP A CA 1
ATOM 769 C C . ASP A 1 99 ? -50.494 -6.846 32.730 1.00 75.69 99 ASP A C 1
ATOM 771 O O . ASP A 1 99 ? -50.433 -7.875 32.054 1.00 75.69 99 ASP A O 1
ATOM 775 N N . LEU A 1 100 ? -49.409 -6.235 33.202 1.00 70.31 100 LEU A N 1
ATOM 776 C CA . LEU A 1 100 ? -48.045 -6.741 33.065 1.00 70.31 100 LEU A CA 1
ATOM 777 C C . LEU A 1 100 ? -47.489 -7.097 34.436 1.00 70.31 100 LEU A C 1
ATOM 779 O O . LEU A 1 100 ? -47.675 -6.361 35.407 1.00 70.31 100 LEU A O 1
ATOM 783 N N . THR A 1 101 ? -46.764 -8.211 34.512 1.00 74.19 101 THR A N 1
ATOM 784 C CA . THR A 1 101 ? -46.101 -8.613 35.754 1.00 74.19 101 THR A CA 1
ATOM 785 C C . THR A 1 101 ? -44.679 -8.070 35.756 1.00 74.19 101 THR A C 1
ATOM 787 O O . THR A 1 101 ? -43.901 -8.352 34.846 1.00 74.19 101 THR A O 1
ATOM 790 N N . ALA A 1 102 ? -44.312 -7.308 36.783 1.00 74.38 102 ALA A N 1
ATOM 791 C CA . ALA A 1 102 ? -42.970 -6.763 36.929 1.00 74.38 102 ALA A CA 1
ATOM 792 C C . ALA A 1 102 ? -42.286 -7.271 38.201 1.00 74.38 102 ALA A C 1
ATOM 794 O O . ALA A 1 102 ? -42.893 -7.390 39.264 1.00 74.38 102 ALA A O 1
ATOM 795 N N . TYR A 1 103 ? -40.987 -7.531 38.094 1.00 77.44 103 TYR A N 1
ATOM 796 C CA . TYR A 1 103 ? -40.110 -7.836 39.218 1.00 77.44 103 TYR A CA 1
ATOM 797 C C . TYR A 1 103 ? -39.178 -6.653 39.457 1.00 77.44 103 TYR A C 1
ATOM 799 O O . TYR A 1 103 ? -38.514 -6.182 38.529 1.00 77.44 103 TYR A O 1
ATOM 807 N N . GLN A 1 104 ? -39.115 -6.187 40.702 1.00 74.19 104 GLN A N 1
ATOM 808 C CA . GLN A 1 104 ? -38.187 -5.137 41.103 1.00 74.19 104 GLN A CA 1
ATOM 809 C C . GLN A 1 104 ? -36.886 -5.753 41.621 1.00 74.19 104 GLN A C 1
ATOM 811 O O . GLN A 1 104 ? -36.893 -6.555 42.553 1.00 74.19 104 GLN A O 1
ATOM 816 N N . TYR A 1 105 ? -35.763 -5.327 41.054 1.00 70.00 105 TYR A N 1
ATOM 817 C CA . TYR A 1 105 ? -34.427 -5.690 41.507 1.00 70.00 105 TYR A CA 1
ATOM 818 C C . TYR A 1 105 ? -33.700 -4.444 42.004 1.00 70.00 105 TYR A C 1
ATOM 820 O O . TYR A 1 105 ? -33.708 -3.405 41.346 1.00 70.00 105 TYR A O 1
ATOM 828 N N . ARG A 1 106 ? -33.031 -4.544 43.155 1.00 64.56 106 ARG A N 1
ATOM 829 C CA . ARG A 1 106 ? -32.163 -3.481 43.672 1.00 64.56 106 ARG A CA 1
ATOM 830 C C . ARG A 1 106 ? -30.709 -3.933 43.593 1.00 64.56 106 ARG A C 1
ATOM 832 O O . ARG A 1 106 ? -30.371 -5.010 44.077 1.00 64.56 106 ARG A O 1
ATOM 839 N N . SER A 1 107 ? -29.860 -3.100 43.004 1.00 65.12 107 SER A N 1
ATOM 840 C CA . SER A 1 107 ? -28.412 -3.306 42.956 1.00 65.12 107 SER A CA 1
ATOM 841 C C . SER A 1 107 ? -27.721 -2.005 43.354 1.00 65.12 107 SER A C 1
ATOM 843 O O . SER A 1 107 ? -27.728 -1.040 42.590 1.00 65.12 107 SER A O 1
ATOM 845 N N . GLY A 1 108 ? -27.142 -1.980 44.558 1.00 71.00 108 GLY A N 1
ATOM 846 C CA . GLY A 1 108 ? -26.625 -0.750 45.166 1.00 71.00 108 GLY A CA 1
ATOM 847 C C . GLY A 1 108 ? -27.741 0.283 45.355 1.00 71.00 108 GLY A C 1
ATOM 848 O O . GLY A 1 108 ? -28.802 -0.049 45.887 1.00 71.00 108 GLY A O 1
ATOM 849 N N . ASP A 1 109 ? -27.513 1.499 44.857 1.00 67.88 109 ASP A N 1
ATOM 850 C CA . ASP A 1 109 ? -28.487 2.603 44.864 1.00 67.88 109 ASP A CA 1
ATOM 851 C C . ASP A 1 109 ? -29.416 2.617 43.637 1.00 67.88 109 ASP A C 1
ATOM 853 O O . ASP A 1 109 ? -30.308 3.457 43.530 1.00 67.88 109 ASP A O 1
ATOM 857 N N . SER A 1 110 ? -29.241 1.684 42.698 1.00 62.09 110 SER A N 1
ATOM 858 C CA . SER A 1 110 ? -30.048 1.612 41.478 1.00 62.09 110 SER A CA 1
ATOM 859 C C . SER A 1 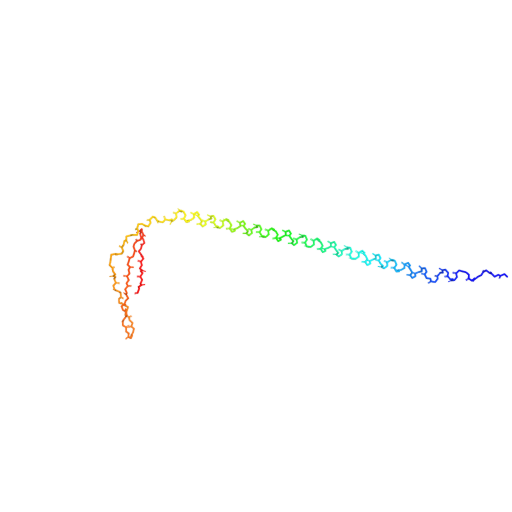110 ? -31.172 0.581 41.596 1.00 62.09 110 SER A C 1
ATOM 861 O O . SER A 1 110 ? -30.985 -0.526 42.114 1.00 62.09 110 SER A O 1
ATOM 863 N N . VAL A 1 111 ? -32.349 0.942 41.078 1.00 75.25 111 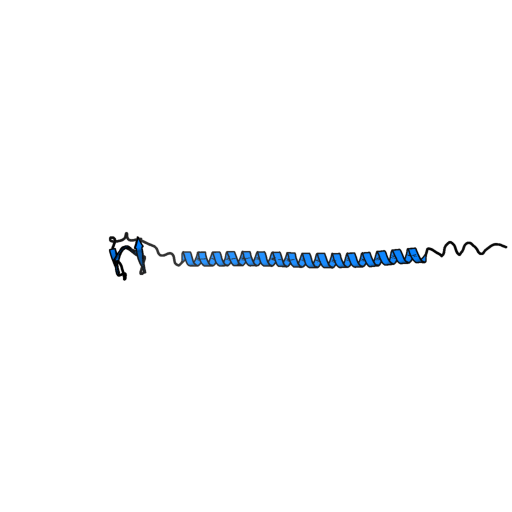VAL A N 1
ATOM 864 C CA . VAL A 1 111 ? -33.542 0.087 41.022 1.00 75.25 111 VAL A CA 1
ATOM 865 C C . VAL A 1 111 ? -33.854 -0.244 39.566 1.00 75.25 111 VAL A C 1
ATOM 867 O O . VAL A 1 111 ? -33.991 0.651 38.736 1.00 75.25 111 VAL A O 1
ATOM 870 N N . TYR A 1 112 ? -33.985 -1.535 39.278 1.00 74.81 112 TYR A N 1
ATOM 871 C CA . TYR A 1 112 ? -34.272 -2.087 37.960 1.00 74.81 112 TYR A CA 1
ATOM 872 C C . TYR A 1 112 ? -35.635 -2.776 37.976 1.00 74.81 112 TYR A C 1
ATOM 874 O O . TYR A 1 112 ? -35.979 -3.465 38.938 1.00 74.81 112 TYR A O 1
ATOM 882 N N . TRP A 1 113 ? -36.392 -2.621 36.893 1.00 76.75 113 TRP A N 1
ATOM 883 C CA . TRP A 1 113 ? -37.681 -3.278 36.700 1.00 76.75 113 TRP A CA 1
ATOM 884 C C . TRP A 1 113 ? -37.593 -4.236 35.521 1.00 76.75 113 TRP A C 1
ATOM 886 O O . TRP A 1 113 ? -37.176 -3.849 34.430 1.00 76.75 113 TRP A O 1
ATOM 896 N N . VAL A 1 114 ? -37.976 -5.489 35.750 1.00 77.19 114 VAL A N 1
ATOM 897 C CA . VAL A 1 114 ? -38.007 -6.534 34.723 1.00 77.19 114 VAL A CA 1
ATOM 898 C C . VAL A 1 114 ? -39.454 -6.946 34.508 1.00 77.19 114 VAL A C 1
ATOM 900 O O . VAL A 1 114 ? -40.080 -7.486 35.416 1.00 77.19 114 VAL A O 1
ATOM 903 N N . PHE A 1 115 ? -39.971 -6.690 33.312 1.00 76.50 115 PHE A N 1
ATOM 904 C CA . PHE A 1 115 ? -41.338 -7.019 32.910 1.00 76.50 115 PHE A CA 1
ATOM 905 C C . PHE A 1 115 ? -41.361 -8.411 32.258 1.00 76.50 115 PHE A C 1
ATOM 907 O O . PHE A 1 115 ? -40.451 -8.736 31.489 1.00 76.50 115 PHE A O 1
ATOM 914 N N . ARG A 1 116 ? -42.358 -9.236 32.586 1.00 63.97 116 ARG A N 1
ATOM 915 C CA . ARG A 1 116 ? -42.621 -10.549 31.977 1.00 63.97 116 ARG A CA 1
ATOM 916 C C . ARG A 1 116 ? -44.051 -10.634 31.469 1.00 63.97 116 ARG A C 1
ATOM 918 O O . ARG A 1 116 ? -44.940 -10.047 32.128 1.00 63.97 116 ARG A O 1
#

Foldseek 3Di:
DDDDDPVVVVPPCPVVVVVVVVVVVVVVVVVVVVVVVVVVVVVVVVVVVVVVVVVVVVVVVVVVVVVVVVCVVPVQPFPWDDFPDWDWDWDDDPPDIDIWTWTWTDGPPDIDIDID

Radius of gyration: 43.37 Å; chains: 1; bounding box: 101×15×111 Å

Sequence (116 aa):
MTVKTYDKFINDNRGETLVEVMVAFIVLMIVVAMFTGATNFASATINNSIDIRRTADEEYENFREELSKEKKTNSPSTTMRTPEAPVTITIPGTDTSHDLTAYQYRSGDSVYWVFR

pLDDT: mean 71.52, std 14.53, range [40.34, 96.5]

Secondary structure (DSSP, 8-state):
---SSSHHHHHSSHHHHHHHHHHHHHHHHHHHHHHHHHHHHHHHHHHHHHHHHHHHHHHHHHHHHHHHHHHHHS------PPP-S-EEEEE--SS--EEEEEEEEEETTEEEEEE-